Protein AF-A0A2V6Q366-F1 (afdb_monomer_lite)

Foldseek 3Di:
DPDDVPPFDKDWDWDKDWDWDQDPNDIDTPDIDTDTDDIGTDDDDPPPDDCPPDPPSPDDDDDPVVVVPDD

Structure (mmCIF, N/CA/C/O backbone):
data_AF-A0A2V6Q366-F1
#
_entry.id   AF-A0A2V6Q366-F1
#
loop_
_atom_site.group_PDB
_atom_site.id
_atom_site.type_symbol
_atom_site.label_atom_id
_atom_site.label_alt_id
_atom_site.label_comp_id
_atom_site.label_asym_id
_atom_site.label_entity_id
_atom_site.label_seq_id
_atom_site.pdbx_PDB_ins_code
_atom_site.Cartn_x
_atom_site.Cartn_y
_atom_site.Cartn_z
_atom_site.occupancy
_atom_site.B_iso_or_equiv
_atom_site.auth_seq_id
_atom_site.auth_comp_id
_atom_site.auth_asym_id
_atom_site.auth_atom_id
_atom_site.pdbx_PDB_model_num
ATOM 1 N N . MET A 1 1 ? -0.623 -19.458 -13.649 1.00 43.97 1 MET A N 1
ATOM 2 C CA . MET A 1 1 ? 0.442 -20.012 -12.789 1.00 43.97 1 MET A CA 1
ATOM 3 C C . MET A 1 1 ? 0.987 -18.863 -11.951 1.00 43.97 1 MET A C 1
ATOM 5 O O . MET A 1 1 ? 1.526 -17.953 -12.566 1.00 43.97 1 MET A O 1
ATOM 9 N N . PRO A 1 2 ? 0.751 -18.814 -10.626 1.00 45.09 2 PRO A N 1
ATOM 10 C CA . PRO A 1 2 ? 1.070 -17.643 -9.805 1.00 45.09 2 PRO A CA 1
ATOM 11 C C . PRO A 1 2 ? 2.489 -17.635 -9.208 1.00 45.09 2 PRO A C 1
ATOM 13 O O . PRO A 1 2 ? 2.875 -16.619 -8.648 1.00 45.09 2 PRO A O 1
ATOM 16 N N . ASP A 1 3 ? 3.285 -18.695 -9.380 1.00 51.41 3 ASP A N 1
ATOM 17 C CA . ASP A 1 3 ? 4.609 -18.836 -8.750 1.00 51.41 3 ASP A CA 1
ATOM 18 C C . ASP A 1 3 ? 5.717 -19.079 -9.785 1.00 51.41 3 ASP A C 1
ATOM 20 O O . ASP A 1 3 ? 6.369 -20.121 -9.802 1.00 51.41 3 ASP A O 1
ATOM 24 N N . ALA A 1 4 ? 5.914 -18.128 -10.697 1.00 60.09 4 ALA A N 1
ATOM 25 C CA . ALA A 1 4 ? 7.102 -18.103 -11.546 1.00 60.09 4 ALA A CA 1
ATOM 26 C C . ALA A 1 4 ? 8.139 -17.175 -10.885 1.00 60.09 4 ALA A C 1
ATOM 28 O O . ALA A 1 4 ? 7.981 -15.957 -10.983 1.00 60.09 4 ALA A O 1
ATOM 29 N N . PRO A 1 5 ? 9.172 -17.705 -10.198 1.00 59.78 5 PRO A N 1
ATOM 30 C CA . PRO A 1 5 ? 10.181 -16.888 -9.509 1.00 59.78 5 PRO A CA 1
ATOM 31 C C . PRO A 1 5 ? 10.924 -15.923 -10.446 1.00 59.78 5 PRO A C 1
ATOM 33 O O . PRO A 1 5 ? 11.417 -14.892 -9.996 1.00 59.78 5 PRO A O 1
ATOM 36 N N . ASP A 1 6 ? 10.929 -16.218 -11.748 1.00 61.69 6 ASP A N 1
ATOM 37 C CA . ASP A 1 6 ? 11.556 -15.404 -12.792 1.00 61.69 6 ASP A CA 1
ATOM 38 C C . ASP A 1 6 ? 10.567 -14.493 -13.541 1.00 61.69 6 ASP A C 1
ATOM 40 O O . ASP A 1 6 ? 10.934 -13.852 -14.529 1.00 61.69 6 ASP A O 1
ATOM 44 N N . ALA A 1 7 ? 9.301 -14.424 -13.113 1.00 60.62 7 ALA A N 1
ATOM 45 C CA . ALA A 1 7 ? 8.357 -13.496 -13.718 1.00 60.62 7 ALA A CA 1
ATOM 46 C C . ALA A 1 7 ? 8.782 -12.046 -13.418 1.00 60.62 7 ALA A C 1
ATOM 48 O O . ALA A 1 7 ? 9.010 -11.696 -12.255 1.00 60.62 7 ALA A O 1
ATOM 49 N N . PRO A 1 8 ? 8.867 -11.174 -14.439 1.00 66.19 8 PRO A N 1
ATOM 50 C CA . PRO A 1 8 ? 9.153 -9.765 -14.217 1.00 66.19 8 PRO A CA 1
ATOM 51 C C . PRO A 1 8 ? 8.073 -9.148 -13.309 1.00 66.19 8 PRO A C 1
ATOM 53 O O . PRO A 1 8 ? 6.884 -9.229 -13.613 1.00 66.19 8 PRO A O 1
ATOM 56 N N . GLY A 1 9 ? 8.484 -8.548 -12.184 1.00 75.38 9 GLY A N 1
ATOM 57 C CA . GLY A 1 9 ? 7.588 -7.790 -11.295 1.00 75.38 9 GLY A CA 1
ATOM 58 C C . GLY A 1 9 ? 7.034 -6.528 -11.969 1.00 75.38 9 GLY A C 1
ATOM 59 O O . GLY A 1 9 ? 7.438 -6.200 -13.068 1.00 75.38 9 GLY A O 1
ATOM 60 N N . PHE A 1 10 ? 6.138 -5.771 -11.334 1.00 82.94 10 PHE A N 1
ATOM 61 C CA . PHE A 1 10 ? 5.543 -4.569 -11.948 1.00 82.94 10 PHE A CA 1
ATOM 62 C C . PHE A 1 10 ? 5.738 -3.325 -11.079 1.00 82.94 10 PHE A C 1
ATOM 64 O O . PHE A 1 10 ? 5.752 -3.417 -9.851 1.00 82.94 10 PHE A O 1
ATOM 71 N N . HIS A 1 11 ? 5.823 -2.152 -11.712 1.00 84.50 11 HIS A N 1
ATOM 72 C CA . HIS A 1 11 ? 5.735 -0.864 -11.023 1.00 84.50 11 HIS A CA 1
ATOM 73 C C . HIS A 1 11 ? 4.310 -0.320 -11.151 1.00 84.50 11 HIS A C 1
ATOM 75 O O . HIS A 1 11 ? 3.854 0.011 -12.243 1.00 84.50 11 HIS A O 1
ATOM 81 N N . GLY A 1 12 ? 3.585 -0.258 -10.035 1.00 87.06 12 GLY A N 1
ATOM 82 C CA . GLY A 1 12 ? 2.225 0.277 -9.983 1.00 87.06 12 GLY A CA 1
ATOM 83 C C . GLY A 1 12 ? 2.187 1.695 -9.423 1.00 87.06 12 GLY A C 1
ATOM 84 O O . GLY A 1 12 ? 2.858 1.987 -8.436 1.00 87.06 12 GLY A O 1
ATOM 85 N N . TYR A 1 13 ? 1.353 2.548 -10.012 1.00 89.44 13 TYR A N 1
ATOM 86 C CA . TYR A 1 13 ? 1.066 3.901 -9.540 1.00 89.44 13 TYR A CA 1
ATOM 87 C C . TYR A 1 13 ? -0.417 4.014 -9.205 1.00 89.44 13 TYR A C 1
ATOM 89 O O . TYR A 1 13 ? -1.277 3.554 -9.964 1.00 89.44 13 TYR A O 1
ATOM 97 N N . GLY A 1 14 ? -0.731 4.640 -8.078 1.00 90.88 14 GLY A N 1
ATOM 98 C CA . GLY A 1 14 ? -2.104 4.770 -7.623 1.00 90.88 14 GLY A CA 1
ATOM 99 C C . GLY A 1 14 ? -2.238 5.605 -6.365 1.00 90.88 14 GLY A C 1
ATOM 100 O O . GLY A 1 14 ? -1.244 6.009 -5.765 1.00 90.88 14 GLY A O 1
ATOM 101 N N . PHE A 1 15 ? -3.486 5.829 -5.977 1.00 91.06 15 PHE A N 1
ATOM 102 C CA . PHE A 1 15 ? -3.836 6.447 -4.707 1.00 91.06 15 PHE A CA 1
ATOM 103 C C . PHE A 1 15 ? -4.324 5.376 -3.744 1.00 91.06 15 PHE A C 1
ATOM 105 O O . PHE A 1 15 ? -5.196 4.575 -4.094 1.00 91.06 15 PHE A O 1
ATOM 112 N N . TYR A 1 16 ? -3.761 5.383 -2.542 1.00 95.06 16 TYR A N 1
ATOM 113 C CA . TYR A 1 16 ? -4.339 4.670 -1.418 1.00 95.06 16 TYR A CA 1
ATOM 114 C C . TYR A 1 16 ? -5.361 5.566 -0.731 1.00 95.06 16 TYR A C 1
ATOM 116 O O . TYR A 1 16 ? -5.106 6.739 -0.468 1.00 95.06 16 TYR A O 1
ATOM 124 N N . GLU A 1 17 ? -6.509 4.983 -0.434 1.00 94.5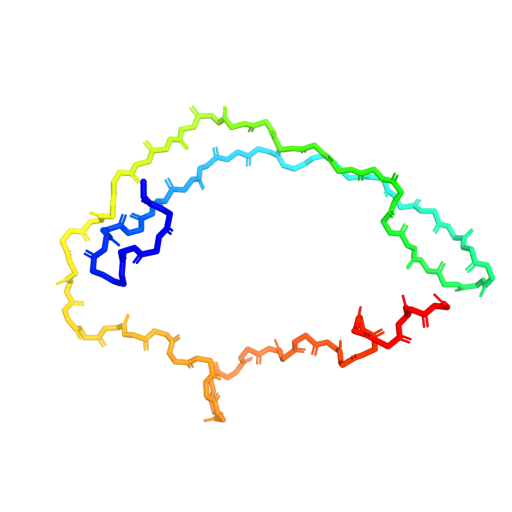6 17 GLU A N 1
ATOM 125 C CA . GLU A 1 17 ? -7.496 5.523 0.483 1.00 94.56 17 GLU A CA 1
ATOM 126 C C . GLU A 1 17 ? -7.588 4.559 1.651 1.00 94.56 17 GLU A C 1
ATOM 128 O O . GLU A 1 17 ? -7.886 3.377 1.466 1.00 94.56 17 GLU A O 1
ATOM 133 N N . GLU A 1 18 ? -7.300 5.058 2.843 1.00 97.75 18 GLU A N 1
ATOM 134 C CA . GLU A 1 18 ? -7.233 4.253 4.051 1.00 97.75 18 GLU A CA 1
ATOM 135 C C . GLU A 1 18 ? -8.068 4.905 5.141 1.00 97.75 18 GLU A C 1
ATOM 137 O O . GLU A 1 18 ? -8.038 6.123 5.327 1.00 97.75 18 GLU A O 1
ATOM 142 N N . GLU A 1 19 ? -8.788 4.077 5.888 1.00 97.06 19 GLU A N 1
ATOM 143 C CA . GLU A 1 19 ? -9.422 4.502 7.127 1.00 97.06 19 GLU A CA 1
ATOM 144 C C . GLU A 1 19 ? -8.773 3.774 8.289 1.00 97.06 19 GLU A C 1
ATOM 146 O O . GLU A 1 19 ? -8.517 2.566 8.235 1.00 97.06 19 GLU A O 1
ATOM 151 N N . TYR A 1 20 ? -8.564 4.520 9.366 1.00 97.38 20 TYR A N 1
ATOM 152 C CA . TYR A 1 20 ? -8.025 4.004 10.607 1.00 97.38 20 TYR A CA 1
ATOM 153 C C . TYR A 1 20 ? -9.053 4.184 11.716 1.00 97.38 20 TYR A C 1
ATOM 155 O O . TYR A 1 20 ? -9.654 5.249 11.868 1.00 97.38 20 TYR A O 1
ATOM 163 N N . ARG A 1 21 ? -9.234 3.148 12.533 1.00 96.06 21 ARG A N 1
ATOM 164 C CA . ARG A 1 21 ? -10.101 3.176 13.710 1.00 96.06 21 ARG A CA 1
ATOM 165 C C . ARG A 1 21 ? -9.299 2.832 14.952 1.00 96.06 21 ARG A C 1
ATOM 167 O O . ARG A 1 21 ? -8.522 1.879 14.954 1.00 96.06 21 ARG A O 1
ATOM 174 N N . ARG A 1 22 ? -9.529 3.581 16.029 1.00 96.62 22 ARG A N 1
ATOM 175 C CA . ARG A 1 22 ? -8.971 3.265 17.345 1.00 96.62 22 ARG A CA 1
ATOM 176 C C . ARG A 1 22 ? -9.794 2.150 17.990 1.00 96.62 22 ARG A C 1
ATOM 178 O O . ARG A 1 22 ? -11.005 2.286 18.147 1.00 96.62 22 ARG A O 1
ATOM 185 N N . VAL A 1 23 ? -9.153 1.038 18.338 1.00 95.50 23 VAL A N 1
ATOM 186 C CA . VAL A 1 23 ? -9.777 -0.131 18.974 1.00 95.50 23 VAL A CA 1
ATOM 187 C C . VAL A 1 23 ? -8.901 -0.564 20.136 1.00 95.50 23 VAL A C 1
ATOM 189 O O . VAL A 1 23 ? -7.788 -1.027 19.905 1.00 95.50 23 VAL A O 1
ATOM 192 N N . GLN A 1 24 ? -9.426 -0.467 21.363 1.00 94.62 24 GLN A N 1
ATOM 193 C CA . GLN A 1 24 ? -8.680 -0.785 22.592 1.00 94.62 24 GLN A CA 1
ATOM 194 C C . GLN A 1 24 ? -7.349 -0.022 22.661 1.00 94.62 24 GLN A C 1
ATOM 196 O O . GLN A 1 24 ? -6.297 -0.600 22.886 1.00 94.62 24 GLN A O 1
ATOM 201 N N . ASP A 1 25 ? -7.424 1.283 22.405 1.00 94.94 25 ASP A N 1
ATOM 202 C CA . ASP A 1 25 ? -6.297 2.219 22.414 1.00 94.94 25 ASP A CA 1
ATOM 203 C C . ASP A 1 25 ? -5.235 2.046 21.308 1.00 94.94 25 ASP A C 1
ATOM 205 O O . ASP A 1 25 ? -4.335 2.869 21.177 1.00 94.94 25 ASP A O 1
ATOM 209 N N . GLU A 1 26 ? -5.401 1.063 20.423 1.00 94.94 26 GLU A N 1
ATOM 210 C CA . GLU A 1 26 ? -4.547 0.858 19.250 1.00 94.94 26 GLU A CA 1
ATOM 211 C C . GLU A 1 26 ? -5.204 1.417 17.982 1.00 94.94 26 GLU A C 1
ATOM 213 O O . GLU A 1 26 ? -6.394 1.191 17.736 1.00 94.94 26 GLU A O 1
ATOM 218 N N . TRP A 1 27 ? -4.437 2.099 17.128 1.00 96.19 27 TRP A N 1
ATOM 219 C CA . TRP A 1 27 ? -4.877 2.416 15.768 1.00 96.19 27 TRP A CA 1
ATOM 220 C C . TRP A 1 27 ? -4.813 1.172 14.886 1.00 96.19 27 TRP A C 1
ATOM 222 O O . TRP A 1 27 ? -3.788 0.497 14.824 1.00 96.19 27 TRP A O 1
ATOM 232 N N . LYS A 1 28 ? -5.907 0.877 14.182 1.00 92.50 28 LYS A N 1
ATOM 233 C CA . LYS A 1 28 ? -5.997 -0.250 13.250 1.00 92.50 28 LYS A CA 1
ATOM 234 C C . LYS A 1 28 ? -6.538 0.213 11.913 1.00 92.50 28 LYS A C 1
ATOM 236 O O . LYS A 1 28 ? -7.418 1.068 11.874 1.00 92.50 28 LYS A O 1
ATOM 241 N N . LEU A 1 29 ? -6.045 -0.394 10.839 1.00 95.12 29 LEU A N 1
ATOM 242 C CA . LEU A 1 29 ? -6.594 -0.225 9.500 1.00 95.12 29 LEU A CA 1
ATOM 243 C C . LEU A 1 29 ? -7.998 -0.846 9.462 1.00 95.12 29 LEU A C 1
ATOM 245 O O . LEU A 1 29 ? -8.154 -2.038 9.724 1.00 95.12 29 LEU A O 1
ATOM 249 N N . SER A 1 30 ? -9.020 -0.040 9.185 1.00 94.94 30 SER A N 1
ATOM 250 C CA . SER A 1 30 ? -10.414 -0.491 9.078 1.00 94.94 30 SER A CA 1
ATOM 251 C C . SER A 1 30 ? -10.904 -0.583 7.638 1.00 94.94 30 SER A C 1
ATOM 253 O O . SER A 1 30 ? -11.846 -1.322 7.366 1.00 94.94 30 SER A O 1
ATOM 255 N N . PHE A 1 31 ? -10.268 0.144 6.722 1.00 94.81 31 PHE A N 1
ATOM 256 C CA . PHE A 1 31 ? -10.573 0.122 5.297 1.00 94.81 31 PHE A CA 1
ATOM 257 C C . PHE A 1 31 ? -9.318 0.461 4.493 1.00 94.81 31 PHE A C 1
ATOM 259 O O . PHE A 1 31 ? -8.513 1.283 4.926 1.00 94.81 31 PHE A O 1
ATOM 266 N N . MET A 1 32 ? -9.171 -0.156 3.321 1.00 95.94 32 MET A N 1
ATOM 267 C CA . MET A 1 32 ? -8.132 0.173 2.350 1.00 95.94 32 MET A CA 1
ATOM 268 C C . MET A 1 32 ? -8.665 -0.024 0.931 1.00 95.94 32 MET A C 1
ATOM 270 O O . MET A 1 32 ? -9.163 -1.099 0.587 1.00 95.94 32 MET A O 1
ATOM 274 N N . ARG A 1 33 ? -8.490 0.990 0.085 1.00 94.25 33 ARG A N 1
ATOM 275 C CA . ARG A 1 33 ? -8.729 0.932 -1.3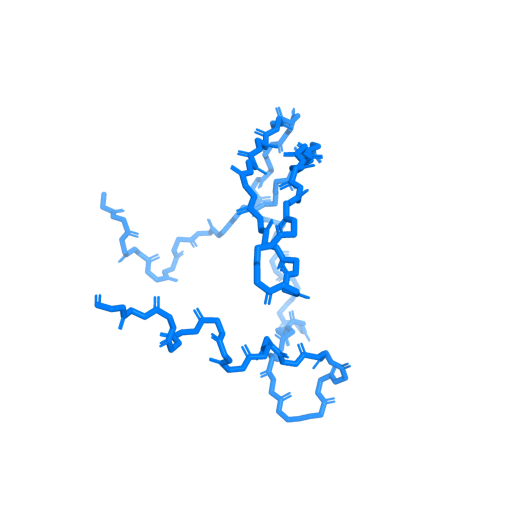58 1.00 94.25 33 ARG A CA 1
ATOM 276 C C . ARG A 1 33 ? -7.514 1.466 -2.100 1.00 94.25 33 ARG A C 1
ATOM 278 O O . ARG A 1 33 ? -7.031 2.550 -1.804 1.00 94.25 33 ARG A O 1
ATOM 285 N N . LEU A 1 34 ? -7.059 0.722 -3.106 1.00 93.44 34 LEU A N 1
ATOM 286 C CA . LEU A 1 34 ? -6.046 1.181 -4.054 1.00 93.44 34 LEU A CA 1
ATOM 287 C C . LEU A 1 34 ? -6.705 1.499 -5.398 1.00 93.44 34 LEU A C 1
ATOM 289 O O . LEU A 1 34 ? -7.103 0.587 -6.130 1.00 93.44 34 LEU A O 1
ATOM 293 N N . THR A 1 35 ? -6.762 2.780 -5.749 1.00 90.81 35 THR A N 1
ATOM 294 C CA . THR A 1 35 ? -7.157 3.238 -7.085 1.00 90.81 35 THR A CA 1
ATOM 295 C C . THR A 1 35 ? -5.920 3.256 -7.978 1.00 90.81 35 THR A C 1
ATOM 297 O O . THR A 1 35 ? -5.058 4.125 -7.844 1.00 90.81 35 THR A O 1
ATOM 300 N N . ARG A 1 36 ? -5.802 2.270 -8.874 1.00 93.00 36 ARG A N 1
ATOM 301 C CA . ARG A 1 36 ? -4.660 2.147 -9.793 1.00 93.00 36 ARG A CA 1
ATOM 302 C C . ARG A 1 36 ? -4.823 3.105 -10.967 1.00 93.00 36 ARG A C 1
ATOM 304 O O . ARG A 1 36 ? -5.839 3.071 -11.651 1.00 93.00 36 ARG A O 1
ATOM 311 N N . LEU A 1 37 ? -3.800 3.913 -11.215 1.00 88.88 37 LEU A N 1
ATOM 312 C CA . LEU A 1 37 ? -3.735 4.821 -12.361 1.00 88.88 37 LEU A CA 1
ATOM 313 C C . LEU A 1 37 ? -2.955 4.198 -13.517 1.00 88.88 37 LEU A C 1
ATOM 315 O O . LEU A 1 37 ? -3.304 4.384 -14.678 1.00 88.88 37 LEU A O 1
ATOM 319 N N . ARG A 1 38 ? -1.873 3.478 -13.196 1.00 89.62 38 ARG A N 1
ATOM 320 C CA . ARG A 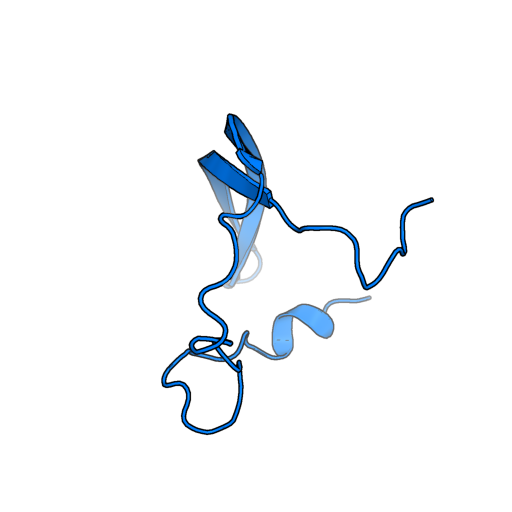1 38 ? -0.948 2.922 -14.183 1.00 89.62 38 ARG A CA 1
ATOM 321 C C . ARG A 1 38 ? -0.203 1.721 -13.617 1.00 89.62 38 ARG A C 1
ATOM 323 O O . ARG A 1 38 ? 0.107 1.682 -12.427 1.00 89.62 38 ARG A O 1
ATOM 330 N N . VAL A 1 39 ? 0.099 0.765 -14.484 1.00 89.38 39 VAL A N 1
ATOM 331 C CA . VAL A 1 39 ? 0.977 -0.368 -14.191 1.00 89.38 39 VAL A CA 1
ATOM 332 C C . VAL A 1 39 ? 1.981 -0.463 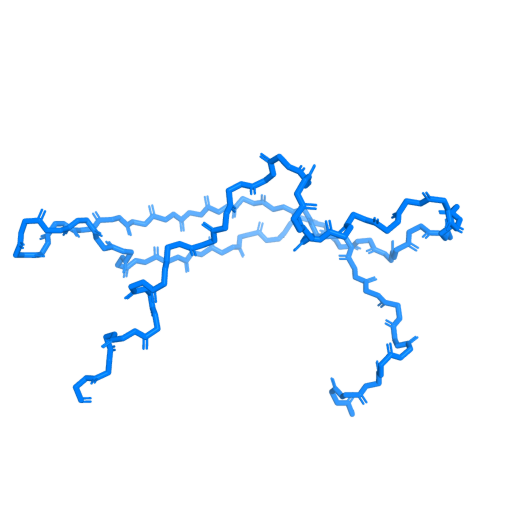-15.327 1.00 89.38 39 VAL A C 1
ATOM 334 O O . VAL A 1 39 ? 1.586 -0.609 -16.480 1.00 89.38 39 VAL A O 1
ATOM 337 N N . ASP A 1 40 ? 3.259 -0.356 -14.993 1.00 85.94 40 ASP A N 1
ATOM 338 C CA . ASP A 1 40 ? 4.356 -0.500 -15.939 1.00 85.94 40 ASP A CA 1
ATOM 339 C C . ASP A 1 40 ? 5.069 -1.842 -15.734 1.00 85.94 40 ASP A C 1
ATOM 341 O O . ASP A 1 40 ? 5.217 -2.295 -14.588 1.00 85.94 40 ASP A O 1
ATOM 345 N N . PRO A 1 41 ? 5.550 -2.476 -16.822 1.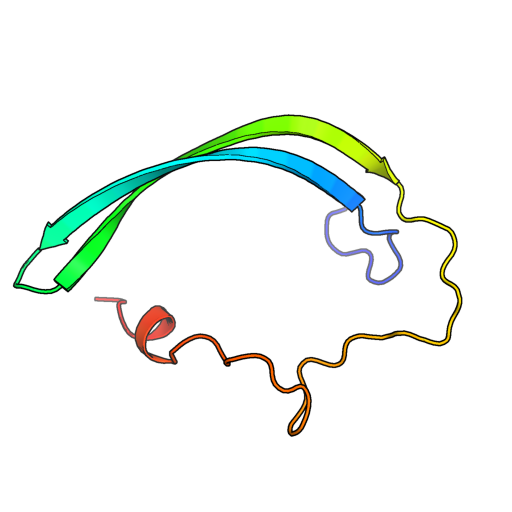00 82.25 41 PRO A N 1
ATOM 346 C CA . PRO A 1 41 ? 6.514 -3.559 -16.701 1.00 82.25 41 PRO A CA 1
ATOM 347 C C . PRO A 1 41 ? 7.772 -3.045 -15.979 1.00 82.25 41 PRO A C 1
ATOM 349 O O . PRO A 1 41 ? 8.053 -1.839 -15.982 1.00 82.25 41 PRO A O 1
ATOM 352 N N . PRO A 1 42 ? 8.554 -3.935 -15.357 1.00 76.38 42 PRO A N 1
ATOM 353 C CA . PRO A 1 42 ? 9.778 -3.518 -14.708 1.00 76.38 42 PRO A CA 1
ATOM 354 C C . PRO A 1 42 ? 10.730 -3.013 -15.790 1.00 76.38 42 PRO A C 1
ATOM 356 O O . PRO A 1 42 ? 10.829 -3.597 -16.875 1.00 76.38 42 PRO A O 1
ATOM 359 N N . LYS A 1 43 ? 11.435 -1.913 -15.518 1.00 70.94 43 LYS A N 1
ATOM 360 C CA . LYS A 1 43 ? 12.514 -1.493 -16.417 1.00 70.94 43 LYS A CA 1
ATOM 361 C C . LYS A 1 43 ? 13.567 -2.610 -16.472 1.00 70.94 43 LYS A C 1
ATOM 363 O O . LYS A 1 43 ? 13.763 -3.284 -15.455 1.00 70.94 43 LYS A O 1
ATOM 368 N N . PRO A 1 44 ? 14.254 -2.807 -17.614 1.00 64.56 44 PRO A N 1
ATOM 369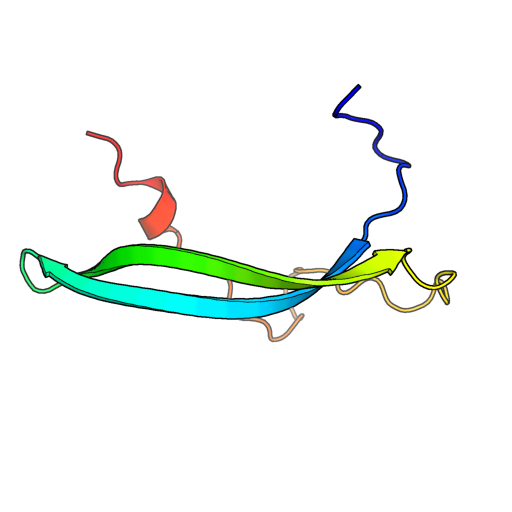 C CA . PRO A 1 44 ? 15.421 -3.675 -17.667 1.00 64.56 44 PRO A CA 1
ATOM 370 C C . PRO A 1 44 ? 16.345 -3.316 -16.508 1.00 64.56 44 PRO A C 1
ATOM 372 O O . PRO A 1 44 ? 16.671 -2.147 -16.298 1.00 64.56 44 PRO A O 1
ATOM 375 N N . ARG A 1 45 ? 16.661 -4.315 -15.690 1.00 56.94 45 ARG A N 1
ATOM 376 C CA . ARG A 1 45 ? 17.422 -4.134 -14.462 1.00 56.94 45 ARG A CA 1
ATOM 377 C C . ARG A 1 45 ? 18.829 -3.672 -14.847 1.00 56.94 45 ARG A C 1
ATOM 379 O O . ARG A 1 45 ? 19.555 -4.447 -15.459 1.00 56.94 45 ARG A O 1
ATOM 386 N N . ASP A 1 46 ? 19.237 -2.468 -14.446 1.00 54.38 46 ASP A N 1
ATOM 387 C CA . ASP A 1 46 ? 20.656 -2.258 -14.159 1.00 54.38 46 ASP A CA 1
ATOM 388 C C . ASP A 1 46 ? 20.952 -3.139 -12.943 1.00 54.38 46 ASP A C 1
ATOM 390 O O . ASP A 1 46 ? 20.382 -2.959 -11.863 1.00 54.38 46 ASP A O 1
ATOM 394 N N . THR A 1 47 ? 21.768 -4.170 -13.136 1.00 53.94 47 THR A N 1
ATOM 395 C CA . THR A 1 47 ? 21.998 -5.283 -12.198 1.00 53.94 47 THR A CA 1
ATOM 396 C C . THR A 1 47 ? 22.577 -4.865 -10.837 1.00 53.94 47 THR A C 1
ATOM 398 O O . THR A 1 47 ? 22.810 -5.707 -9.976 1.00 53.94 47 THR A O 1
ATOM 401 N N . THR A 1 48 ? 22.806 -3.573 -10.612 1.00 51.50 48 THR A N 1
ATOM 402 C CA . THR A 1 48 ? 23.593 -3.042 -9.496 1.00 51.50 48 THR A CA 1
ATOM 403 C C . THR A 1 48 ? 22.773 -2.663 -8.263 1.00 51.50 48 THR A C 1
ATOM 405 O O . THR A 1 48 ? 23.361 -2.337 -7.236 1.00 51.50 48 THR A O 1
ATOM 408 N N . GLN A 1 49 ? 21.437 -2.700 -8.303 1.00 49.88 49 GLN A N 1
ATOM 409 C CA . GLN A 1 49 ? 20.633 -2.268 -7.154 1.00 49.88 49 GLN A CA 1
ATOM 410 C C . GLN A 1 49 ? 19.543 -3.275 -6.791 1.00 49.88 49 GLN A C 1
ATOM 412 O O . GLN A 1 49 ? 18.354 -3.112 -7.058 1.00 49.88 49 GLN A O 1
ATOM 417 N N . VAL A 1 50 ? 19.961 -4.355 -6.137 1.00 52.56 50 VAL A N 1
ATOM 418 C CA . VAL A 1 50 ? 19.052 -5.112 -5.279 1.00 52.56 50 VAL A CA 1
ATOM 419 C C . VAL A 1 50 ? 18.995 -4.336 -3.967 1.00 52.56 50 VAL A C 1
ATOM 421 O O . VAL A 1 50 ? 19.977 -4.299 -3.230 1.00 52.56 50 VAL A O 1
ATOM 424 N N . ALA A 1 51 ? 17.879 -3.658 -3.693 1.00 55.16 51 ALA A N 1
ATOM 425 C CA . ALA A 1 51 ? 17.613 -3.123 -2.362 1.00 55.16 51 ALA A CA 1
ATOM 426 C C . ALA A 1 51 ? 17.399 -4.314 -1.421 1.00 55.16 51 ALA A C 1
ATOM 428 O O . ALA A 1 51 ? 16.281 -4.770 -1.191 1.00 55.16 51 ALA A O 1
ATOM 429 N N . THR A 1 52 ? 18.497 -4.894 -0.949 1.00 54.50 52 THR A N 1
ATOM 430 C CA . THR A 1 52 ? 18.465 -5.962 0.037 1.00 54.50 52 THR A CA 1
ATOM 431 C C . THR A 1 52 ? 17.893 -5.354 1.310 1.00 54.50 52 THR A C 1
ATOM 433 O O . THR A 1 52 ? 18.521 -4.484 1.912 1.00 54.50 52 THR A O 1
ATOM 436 N N . LEU A 1 53 ? 16.718 -5.818 1.748 1.00 55.81 53 LEU A N 1
ATOM 437 C CA . LEU A 1 53 ? 16.168 -5.555 3.088 1.00 55.81 53 LEU A CA 1
ATOM 438 C C . LEU A 1 53 ? 16.986 -6.316 4.153 1.00 55.81 53 LEU A C 1
ATOM 440 O O . LEU A 1 53 ? 16.467 -7.081 4.966 1.00 55.81 53 LEU A O 1
ATOM 444 N N . GLY A 1 54 ? 18.305 -6.160 4.088 1.00 54.50 54 GLY A N 1
ATOM 445 C CA . GLY A 1 54 ? 19.282 -6.779 4.960 1.00 54.50 54 GLY A CA 1
ATOM 446 C C . GLY A 1 54 ? 19.640 -5.872 6.137 1.00 54.50 54 GLY A C 1
ATOM 447 O O . GLY A 1 54 ? 19.285 -4.684 6.156 1.00 54.50 54 GLY A O 1
ATOM 448 N N . PRO A 1 55 ? 20.359 -6.420 7.129 1.00 49.94 55 PRO A N 1
ATOM 449 C CA . PRO A 1 55 ? 20.993 -5.625 8.173 1.00 49.94 55 PRO A CA 1
ATOM 450 C C . PRO A 1 55 ? 21.870 -4.542 7.524 1.00 49.94 55 PRO A C 1
ATOM 452 O O . PRO A 1 55 ? 22.707 -4.858 6.685 1.00 49.94 55 PRO A O 1
ATOM 455 N N . GLY A 1 56 ? 21.647 -3.271 7.870 1.00 56.00 56 GLY A N 1
ATOM 456 C CA . GLY A 1 56 ? 22.390 -2.132 7.308 1.00 56.00 56 GLY A CA 1
ATOM 457 C C . GLY A 1 56 ? 21.689 -1.372 6.175 1.00 56.00 56 GLY A C 1
ATOM 458 O O . GLY A 1 56 ? 22.220 -0.375 5.704 1.00 56.00 56 GLY A O 1
ATOM 459 N N . SER A 1 57 ? 20.484 -1.782 5.769 1.00 62.47 57 SER A N 1
ATOM 460 C CA . SER A 1 57 ? 19.736 -1.108 4.696 1.00 62.47 57 SER A CA 1
ATOM 461 C C . SER A 1 57 ? 19.122 0.247 5.098 1.00 62.47 57 SER A C 1
ATOM 463 O O . SER A 1 57 ? 18.637 0.973 4.238 1.00 62.47 57 SER A O 1
ATOM 465 N N . GLY A 1 58 ? 19.126 0.606 6.388 1.00 58.59 58 GLY A N 1
ATOM 466 C CA . GLY A 1 58 ? 18.524 1.847 6.904 1.00 58.59 58 GLY A CA 1
ATOM 467 C C . GLY A 1 58 ? 16.988 1.869 6.886 1.00 58.59 58 GLY A C 1
ATOM 468 O O . GLY A 1 58 ? 16.384 2.754 7.486 1.00 58.59 58 GLY A O 1
ATOM 469 N N . TRP A 1 59 ? 16.348 0.882 6.255 1.00 56.44 59 TRP A N 1
ATOM 470 C CA . TRP A 1 59 ? 14.899 0.721 6.245 1.00 56.44 59 TRP A CA 1
ATOM 471 C C . TRP A 1 59 ? 14.421 0.114 7.565 1.00 56.44 59 TRP A C 1
ATOM 473 O O . TRP A 1 59 ? 14.968 -0.882 8.048 1.00 56.44 59 TRP A O 1
ATOM 483 N N . LEU A 1 60 ? 13.372 0.704 8.140 1.00 56.53 60 LEU A N 1
ATOM 484 C CA . LEU A 1 60 ? 12.685 0.140 9.297 1.00 56.53 60 LEU A CA 1
ATOM 485 C C . LEU A 1 60 ? 12.096 -1.224 8.916 1.00 56.53 60 LEU A C 1
ATOM 487 O O . LEU A 1 60 ? 11.400 -1.355 7.908 1.00 56.53 60 LEU A O 1
ATOM 491 N N . ARG A 1 61 ? 12.372 -2.250 9.728 1.00 57.56 61 ARG A N 1
ATOM 492 C CA . ARG A 1 61 ? 11.681 -3.538 9.609 1.00 57.56 61 ARG A CA 1
ATOM 493 C C . ARG A 1 61 ? 10.215 -3.361 10.028 1.00 57.56 61 ARG A C 1
ATOM 495 O O . ARG A 1 61 ? 9.966 -2.616 10.977 1.00 57.56 61 ARG A O 1
ATOM 502 N N . PRO A 1 62 ? 9.257 -4.053 9.384 1.00 58.00 62 PRO A N 1
ATOM 503 C CA . PRO A 1 62 ? 7.889 -4.113 9.893 1.00 58.00 62 PRO A CA 1
ATOM 504 C C . PRO A 1 62 ? 7.901 -4.592 11.352 1.00 58.00 62 PRO A C 1
ATOM 506 O O . PRO A 1 62 ? 8.619 -5.547 11.664 1.00 58.00 62 PRO A O 1
ATOM 509 N N . SER A 1 63 ? 7.145 -3.933 12.240 1.00 57.50 63 SER A N 1
ATOM 510 C CA . SER A 1 63 ? 7.027 -4.373 13.641 1.00 57.50 63 SER A CA 1
ATOM 511 C C . SER A 1 63 ? 6.532 -5.820 13.666 1.00 57.50 63 SER A C 1
ATOM 513 O O . SER A 1 63 ? 5.504 -6.050 13.039 1.00 57.50 63 SER A O 1
ATOM 515 N N . PRO A 1 64 ? 7.187 -6.772 14.365 1.00 60.56 64 PRO A N 1
ATOM 516 C CA . PRO A 1 64 ? 6.796 -8.189 14.413 1.00 60.56 64 PRO A CA 1
ATOM 517 C C . PRO A 1 64 ? 5.348 -8.443 14.855 1.00 60.56 64 PRO A C 1
ATOM 519 O O . PRO A 1 64 ? 4.767 -9.469 14.497 1.00 60.56 64 PRO A O 1
ATOM 522 N N . ASP A 1 65 ? 4.753 -7.489 15.570 1.00 61.78 65 ASP A N 1
ATOM 523 C CA . ASP A 1 65 ? 3.427 -7.592 16.185 1.00 61.78 65 ASP A CA 1
ATOM 524 C C . ASP A 1 65 ? 2.275 -7.709 15.169 1.00 61.78 65 ASP A C 1
ATOM 526 O O . ASP A 1 65 ? 1.160 -8.102 15.513 1.00 61.78 65 ASP A O 1
ATOM 530 N N . TRP A 1 66 ? 2.533 -7.414 13.890 1.00 60.38 66 TRP A N 1
ATOM 531 C CA . TRP A 1 66 ? 1.554 -7.591 12.813 1.00 60.38 66 TRP A CA 1
ATOM 532 C C . TRP A 1 66 ? 1.216 -9.062 12.508 1.00 60.38 66 TRP A C 1
ATOM 534 O O . TRP A 1 66 ? 0.146 -9.333 11.963 1.00 60.38 66 TRP A O 1
ATOM 544 N N . LEU A 1 67 ? 2.094 -10.014 12.860 1.00 50.75 67 LEU A N 1
ATOM 545 C CA . LEU A 1 67 ? 1.895 -11.453 12.611 1.00 50.75 67 LEU A CA 1
ATOM 546 C C . LEU A 1 67 ? 1.229 -12.187 13.781 1.00 50.75 67 LEU A C 1
ATOM 548 O O . LEU A 1 67 ? 0.662 -13.261 13.585 1.00 50.75 67 LEU A O 1
ATOM 552 N N . THR A 1 68 ? 1.285 -11.633 14.990 1.00 48.59 68 THR A N 1
ATOM 553 C CA . THR A 1 68 ? 0.857 -12.307 16.227 1.00 48.59 68 THR A CA 1
ATOM 554 C C . THR A 1 68 ? -0.613 -12.084 16.592 1.00 48.59 68 THR A C 1
ATOM 556 O O . THR A 1 68 ? -1.105 -12.714 17.524 1.00 48.59 68 THR A O 1
ATOM 559 N N . ARG A 1 69 ? -1.376 -11.281 15.834 1.00 49.75 69 ARG A N 1
ATOM 560 C CA . ARG A 1 69 ? -2.842 -11.160 15.988 1.00 49.75 69 ARG A CA 1
ATOM 561 C C . ARG A 1 69 ? -3.586 -12.231 15.172 1.00 49.75 69 ARG A C 1
ATOM 563 O O . ARG A 1 69 ? -4.321 -11.927 14.236 1.00 49.75 69 ARG A O 1
ATOM 570 N N . ARG A 1 70 ? -3.421 -13.500 15.543 1.00 45.34 70 ARG A N 1
ATOM 571 C CA . ARG A 1 70 ? -4.394 -14.560 15.230 1.00 45.34 70 ARG A CA 1
ATOM 572 C C . ARG A 1 70 ? -4.932 -15.104 16.551 1.00 45.34 70 ARG A C 1
ATOM 574 O O . ARG A 1 70 ? -4.193 -15.756 17.280 1.00 45.34 70 ARG A O 1
ATOM 581 N N . MET A 1 71 ? -6.176 -14.742 16.869 1.00 39.25 71 MET A N 1
ATOM 582 C CA . MET A 1 71 ? -7.019 -15.536 17.772 1.00 39.25 71 MET A CA 1
ATOM 583 C C . MET A 1 71 ? -7.431 -16.818 17.056 1.00 39.25 71 MET A C 1
ATOM 585 O O . MET A 1 71 ? -7.614 -16.743 15.817 1.00 39.25 71 MET A O 1
#

Radius of gyration: 17.14 Å; chains: 1; bounding box: 34×26×40 Å

pLDDT: mean 72.71, std 18.96, range [39.25, 97.75]

Sequence (71 aa):
MPDAPDAPGFHGYGFYEEEYRRVQDEWKLSFMRLTRLRVDPPKPRDTTQVATLGPGSGWLRPSPDWLTRRM

Secondary structure (DSSP, 8-state):
----TTS---EEEEEEEEEEEEETTEEEEEEEEEEEEEEEPPPPP-TT-----STTS-PPPPPGGGSS---